Protein AF-A0A399ZHB4-F1 (afdb_monomer_lite)

Secondary structure (DSSP, 8-state):
---EESBHHHHHS-SEEEEEETTS-EEEEE-TT--BSEEEETTEEEE--S-EEEEEEPPPHHHHHHHHHHHHHHTPPPP-S-EEEEEETTTTEEEEEETT--

pLDDT: mean 89.2, std 8.91, range [53.09, 97.31]

Structure (mmCIF, N/CA/C/O backbone):
data_AF-A0A399ZHB4-F1
#
_entry.id   AF-A0A399ZHB4-F1
#
loop_
_atom_site.group_PDB
_atom_site.id
_atom_site.type_symbol
_atom_site.label_atom_id
_atom_site.label_alt_id
_atom_site.label_comp_id
_atom_site.label_asym_id
_atom_site.label_entity_id
_atom_site.label_seq_id
_atom_site.pdbx_PDB_ins_code
_atom_site.Cartn_x
_atom_site.Cartn_y
_atom_site.Cartn_z
_atom_site.occupancy
_atom_site.B_iso_or_equiv
_atom_site.auth_seq_id
_atom_site.auth_comp_id
_atom_site.auth_asym_id
_atom_site.auth_atom_id
_atom_site.pdbx_PDB_model_num
ATOM 1 N N . MET A 1 1 ? -9.035 -15.651 -13.997 1.00 53.09 1 MET A N 1
ATOM 2 C CA . MET A 1 1 ? -9.005 -14.382 -14.756 1.00 53.09 1 MET A CA 1
ATOM 3 C C . MET A 1 1 ? -8.158 -13.412 -13.948 1.00 53.09 1 MET A C 1
ATOM 5 O O . MET A 1 1 ? -8.464 -13.237 -12.776 1.00 53.09 1 MET A O 1
ATOM 9 N N . LYS A 1 2 ? -7.053 -12.898 -14.502 1.00 62.81 2 LYS A N 1
ATOM 10 C CA . LYS A 1 2 ? -6.194 -11.926 -13.806 1.00 62.81 2 LYS A CA 1
ATOM 11 C C . LYS A 1 2 ? -6.946 -10.593 -13.804 1.00 62.81 2 LYS A C 1
ATOM 13 O O . LYS A 1 2 ? -7.279 -10.116 -14.885 1.00 62.81 2 LYS A O 1
ATOM 18 N N . ARG A 1 3 ? -7.309 -10.074 -12.628 1.00 83.31 3 ARG A N 1
ATOM 19 C CA . ARG A 1 3 ? -7.915 -8.741 -12.523 1.00 83.31 3 ARG A CA 1
ATOM 20 C C . ARG A 1 3 ? -6.824 -7.689 -12.671 1.00 83.31 3 ARG A C 1
ATOM 22 O O . ARG A 1 3 ? -5.685 -7.906 -12.253 1.00 83.31 3 ARG A O 1
ATOM 29 N N . THR A 1 4 ? -7.197 -6.604 -13.320 1.00 91.56 4 THR A N 1
ATOM 30 C CA . THR A 1 4 ? -6.371 -5.432 -13.576 1.00 91.56 4 THR A CA 1
ATOM 31 C C . THR A 1 4 ? -7.061 -4.227 -12.967 1.00 91.56 4 THR A C 1
ATOM 33 O O . THR A 1 4 ? -8.290 -4.203 -12.971 1.00 91.56 4 THR A O 1
ATOM 36 N N . TYR A 1 5 ? -6.280 -3.272 -12.476 1.00 93.88 5 TYR A N 1
ATOM 37 C CA . TYR A 1 5 ? -6.770 -2.074 -11.795 1.00 93.88 5 TYR A CA 1
ATOM 38 C C . TYR A 1 5 ? -6.025 -0.851 -12.331 1.00 93.88 5 TYR A C 1
ATOM 40 O O . TYR A 1 5 ? -4.838 -0.964 -12.644 1.00 93.88 5 TYR A O 1
ATOM 48 N N . ASP A 1 6 ? -6.687 0.291 -12.440 1.00 92.81 6 ASP A N 1
ATOM 49 C CA . ASP A 1 6 ? -6.083 1.540 -12.915 1.00 92.81 6 ASP A CA 1
ATOM 50 C C . ASP A 1 6 ? -5.387 2.316 -11.781 1.00 92.81 6 ASP A C 1
ATOM 52 O O . ASP A 1 6 ? -4.433 3.060 -12.020 1.00 92.81 6 ASP A O 1
ATOM 56 N N . ASP A 1 7 ? -5.815 2.120 -10.532 1.00 95.00 7 ASP A N 1
ATOM 57 C CA . ASP A 1 7 ? -5.225 2.756 -9.354 1.00 95.00 7 ASP A CA 1
ATOM 58 C C . ASP A 1 7 ? -5.405 1.936 -8.062 1.00 95.00 7 ASP A C 1
ATOM 60 O O . ASP A 1 7 ? -5.976 0.839 -8.049 1.00 95.00 7 ASP A O 1
ATOM 64 N N . LEU A 1 8 ? -4.843 2.452 -6.962 1.00 95.44 8 LEU A N 1
ATOM 65 C CA . LEU A 1 8 ? -4.925 1.808 -5.650 1.00 95.44 8 LEU A CA 1
ATOM 66 C C . LEU A 1 8 ? -6.331 1.850 -5.049 1.00 95.44 8 LEU A C 1
ATOM 68 O O . LEU A 1 8 ? -6.670 0.957 -4.272 1.00 95.44 8 LEU A O 1
ATOM 72 N N . GLN A 1 9 ? -7.158 2.828 -5.412 1.00 95.00 9 GLN A N 1
ATOM 73 C CA . GLN A 1 9 ? -8.528 2.923 -4.917 1.00 95.00 9 GLN A CA 1
ATOM 74 C C . GLN A 1 9 ? -9.413 1.855 -5.566 1.00 95.00 9 GLN A C 1
ATOM 76 O O . GLN A 1 9 ? -10.181 1.191 -4.873 1.00 95.00 9 GLN A O 1
ATOM 81 N N . GLU A 1 10 ? -9.252 1.591 -6.862 1.00 95.00 10 GLU A N 1
ATOM 82 C CA . GLU A 1 10 ? -9.921 0.479 -7.543 1.00 95.00 10 GLU A CA 1
ATOM 83 C C . GLU A 1 10 ? -9.433 -0.885 -7.025 1.00 95.00 10 GLU A C 1
ATOM 85 O O . GLU A 1 10 ? -10.224 -1.823 -6.893 1.00 95.00 10 GLU A O 1
ATOM 90 N N . LEU A 1 11 ? -8.137 -1.005 -6.710 1.00 94.69 11 LEU A N 1
ATOM 91 C CA . LEU A 1 11 ? -7.560 -2.226 -6.142 1.00 94.69 11 LEU A CA 1
ATOM 92 C C . LEU A 1 11 ? -8.106 -2.530 -4.744 1.00 94.69 11 LEU A C 1
ATOM 94 O O . LEU A 1 11 ? -8.515 -3.661 -4.471 1.00 94.69 11 LEU A O 1
ATOM 98 N N . THR A 1 12 ? -8.043 -1.545 -3.854 1.00 94.12 12 THR A N 1
ATOM 99 C CA . THR A 1 12 ? -8.220 -1.758 -2.413 1.00 94.12 12 THR A CA 1
ATOM 100 C C . THR A 1 12 ? -9.616 -1.397 -1.921 1.00 94.12 12 THR A C 1
ATOM 102 O O . THR A 1 12 ? -10.018 -1.869 -0.862 1.00 94.12 12 THR A O 1
ATOM 105 N N . GLY A 1 13 ? -10.355 -0.570 -2.665 1.00 93.81 13 GLY A N 1
ATOM 106 C CA . GLY A 1 13 ? -11.607 0.042 -2.219 1.00 93.81 13 GLY A CA 1
ATOM 107 C C . GLY A 1 13 ? -11.432 1.202 -1.232 1.00 93.81 13 GLY A C 1
ATOM 108 O O . GLY A 1 13 ? -12.444 1.731 -0.784 1.00 93.81 13 GLY A O 1
ATOM 109 N N . HIS A 1 14 ? -10.194 1.592 -0.914 1.00 94.31 14 HIS A N 1
ATOM 110 C CA . HIS A 1 14 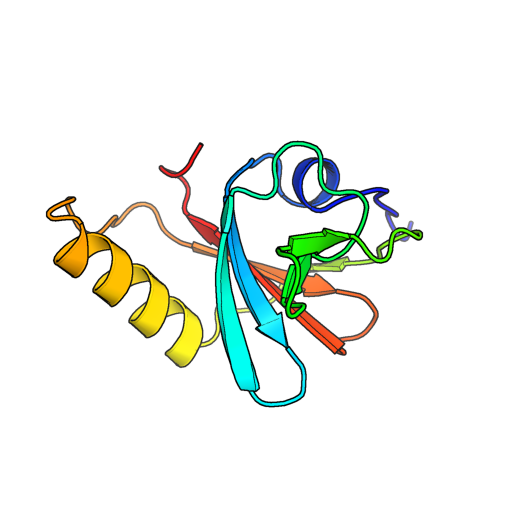? -9.866 2.620 0.075 1.00 94.31 14 HIS A CA 1
ATOM 111 C C . HIS A 1 14 ? -9.092 3.769 -0.565 1.00 94.31 14 HIS A C 1
ATOM 113 O O . HIS A 1 14 ? -8.445 3.609 -1.605 1.00 94.31 14 HIS A O 1
ATOM 119 N N . GLU A 1 15 ? -9.135 4.930 0.071 1.00 94.69 15 GLU A N 1
ATOM 120 C CA . GLU A 1 15 ? -8.431 6.142 -0.335 1.00 94.69 15 GLU A CA 1
ATOM 121 C C . GLU A 1 15 ? -7.086 6.325 0.375 1.00 94.69 15 GLU A C 1
ATOM 123 O O . GLU A 1 15 ? -6.319 7.228 0.030 1.00 94.69 15 GLU A O 1
ATOM 128 N N . SER A 1 16 ? -6.769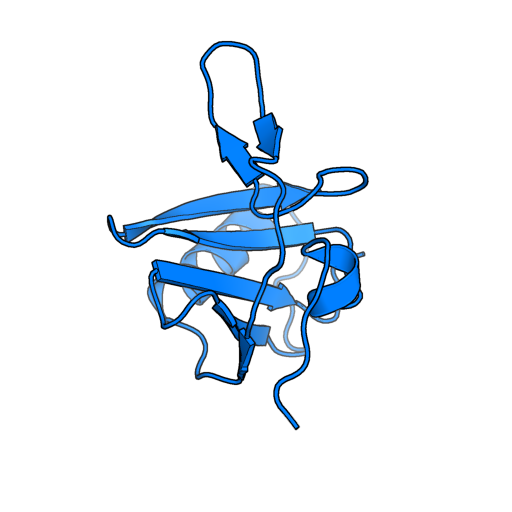 5.472 1.347 1.00 93.62 16 SER A N 1
ATOM 129 C CA . SER A 1 16 ? -5.546 5.566 2.133 1.00 93.62 16 SER A CA 1
ATOM 130 C C . SER A 1 16 ? -5.041 4.220 2.658 1.00 93.62 16 SER A C 1
ATOM 132 O O . SER A 1 16 ? -5.747 3.210 2.669 1.00 93.62 16 SER A O 1
ATOM 134 N N . GLY A 1 17 ? -3.775 4.214 3.077 1.00 95.38 17 GLY A N 1
ATOM 135 C CA . GLY A 1 17 ? -3.085 3.047 3.624 1.00 95.38 17 GLY A CA 1
ATOM 136 C C . GLY A 1 17 ? -1.569 3.184 3.505 1.00 95.38 17 GLY A C 1
ATOM 137 O O . GLY A 1 17 ? -1.030 4.295 3.512 1.00 95.38 17 GLY A O 1
ATOM 138 N N . ALA A 1 18 ? -0.879 2.056 3.362 1.00 96.00 18 ALA A N 1
ATOM 139 C CA . ALA A 1 18 ? 0.566 1.987 3.214 1.00 96.00 18 ALA A CA 1
ATOM 140 C C . ALA A 1 18 ? 0.994 1.306 1.908 1.00 96.00 18 ALA A C 1
ATOM 142 O O . ALA A 1 18 ? 0.353 0.381 1.408 1.00 96.00 18 ALA A O 1
ATOM 143 N N . VAL A 1 19 ? 2.131 1.745 1.374 1.00 96.75 19 VAL A N 1
ATOM 144 C CA . VAL A 1 19 ? 2.822 1.127 0.243 1.00 96.75 19 VAL A CA 1
ATOM 145 C C . VAL A 1 19 ? 4.260 0.849 0.658 1.00 96.75 19 VAL A C 1
ATOM 147 O O . VAL A 1 19 ? 5.023 1.780 0.921 1.00 96.75 19 VAL A O 1
ATOM 150 N N . GLN A 1 20 ? 4.632 -0.426 0.692 1.00 97.06 20 GLN A N 1
ATOM 151 C CA . GLN A 1 20 ? 6.016 -0.862 0.813 1.00 97.06 20 GLN A CA 1
ATOM 152 C C . GLN A 1 20 ? 6.595 -1.089 -0.579 1.00 97.06 20 GLN A C 1
ATOM 154 O O . GLN A 1 20 ? 6.021 -1.804 -1.405 1.00 97.06 20 GLN A O 1
ATOM 159 N N . TYR A 1 21 ? 7.743 -0.485 -0.847 1.00 94.94 21 TYR A N 1
ATOM 160 C CA . TYR A 1 21 ? 8.443 -0.628 -2.115 1.00 94.94 21 TYR A CA 1
ATOM 161 C C . TYR A 1 21 ? 9.539 -1.694 -2.029 1.00 94.94 21 TYR A C 1
ATOM 163 O O . TYR A 1 21 ? 9.988 -2.042 -0.942 1.00 94.94 21 TYR A O 1
ATOM 171 N N . GLY A 1 22 ? 10.004 -2.204 -3.174 1.00 91.88 22 GLY A N 1
ATOM 172 C CA . GLY A 1 22 ? 11.029 -3.257 -3.219 1.00 91.88 22 GLY A CA 1
ATOM 173 C C . GLY A 1 22 ? 12.383 -2.919 -2.568 1.00 91.88 22 GLY A C 1
ATOM 174 O O . GLY A 1 22 ? 13.195 -3.819 -2.376 1.00 91.88 22 GLY A O 1
ATOM 175 N N . ASP A 1 23 ? 12.642 -1.656 -2.216 1.00 91.94 23 ASP A N 1
ATOM 176 C CA . ASP A 1 23 ? 13.807 -1.238 -1.419 1.00 91.94 23 ASP A CA 1
ATOM 177 C C . ASP A 1 23 ? 13.557 -1.262 0.104 1.00 91.94 23 ASP A C 1
ATOM 179 O O . ASP A 1 23 ? 14.447 -0.915 0.880 1.00 91.94 23 ASP A O 1
ATOM 183 N N . GLY A 1 24 ? 12.362 -1.676 0.531 1.00 92.19 24 GLY A N 1
ATOM 184 C CA . GLY A 1 24 ? 11.921 -1.725 1.922 1.00 92.19 24 GLY A CA 1
ATOM 185 C C . GLY A 1 24 ? 11.381 -0.399 2.458 1.00 92.19 24 GLY A C 1
ATOM 186 O O . GLY A 1 24 ? 10.931 -0.353 3.600 1.00 92.19 24 GLY A O 1
ATOM 187 N N . SER A 1 25 ? 11.401 0.685 1.675 1.00 94.50 25 SER A N 1
ATOM 188 C CA . SER A 1 25 ? 10.809 1.948 2.114 1.00 94.50 25 SER A CA 1
ATOM 189 C C . SER A 1 25 ? 9.285 1.847 2.182 1.00 94.50 25 SER A C 1
ATOM 191 O O . SER A 1 25 ? 8.650 1.226 1.327 1.00 94.50 25 SER A O 1
ATOM 193 N N . ILE A 1 26 ? 8.701 2.464 3.212 1.00 95.62 26 ILE A N 1
ATOM 194 C CA . ILE A 1 26 ? 7.258 2.477 3.457 1.00 95.62 26 ILE A CA 1
ATOM 195 C C . ILE A 1 26 ? 6.763 3.912 3.309 1.00 95.62 26 ILE A C 1
ATOM 197 O O . ILE A 1 26 ? 7.286 4.837 3.933 1.00 95.62 26 ILE A O 1
ATOM 201 N N . TRP A 1 27 ? 5.744 4.096 2.480 1.00 95.06 27 TRP A N 1
ATOM 202 C CA . TRP A 1 27 ? 4.986 5.334 2.396 1.00 95.06 27 TRP A CA 1
ATOM 203 C C . TRP A 1 27 ? 3.581 5.100 2.941 1.00 95.06 27 TRP A C 1
ATOM 205 O O . TRP A 1 27 ? 2.900 4.185 2.490 1.00 95.06 27 TRP A O 1
ATOM 215 N N . ILE A 1 28 ? 3.161 5.928 3.894 1.00 94.06 28 ILE A N 1
ATOM 216 C CA . ILE A 1 28 ? 1.823 5.908 4.491 1.00 94.06 28 ILE A CA 1
ATOM 217 C C . ILE A 1 28 ? 1.130 7.209 4.105 1.00 94.06 28 ILE A C 1
ATOM 219 O O . ILE A 1 28 ? 1.696 8.290 4.298 1.00 94.06 28 ILE A O 1
ATOM 223 N N . GLY A 1 29 ? -0.074 7.126 3.546 1.00 92.38 29 GLY A N 1
ATOM 224 C CA . GLY A 1 29 ? -0.814 8.323 3.178 1.00 92.38 29 GLY A CA 1
ATOM 225 C C . GLY A 1 29 ?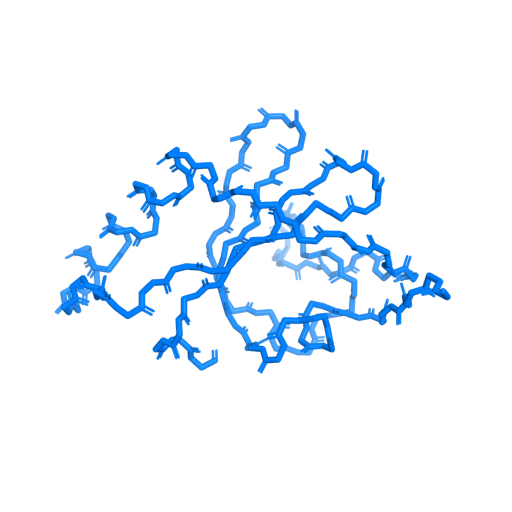 -2.094 8.076 2.395 1.00 92.38 29 GLY A C 1
ATOM 226 O O . GLY A 1 29 ? -2.493 6.945 2.127 1.00 92.38 29 GLY A O 1
ATOM 227 N N . ASN A 1 30 ? -2.726 9.188 2.028 1.00 92.75 30 ASN A N 1
ATOM 228 C CA . ASN A 1 30 ? -3.891 9.223 1.158 1.00 92.75 30 ASN A CA 1
ATOM 229 C C . ASN A 1 30 ? -3.453 9.255 -0.317 1.00 92.75 30 ASN A C 1
ATOM 231 O O . ASN A 1 30 ? -2.532 9.987 -0.695 1.00 92.75 30 ASN A O 1
ATOM 235 N N . TRP A 1 31 ? -4.116 8.450 -1.140 1.00 94.00 31 TRP A N 1
ATOM 236 C CA . TRP A 1 31 ? -3.896 8.316 -2.576 1.00 94.00 31 TRP A CA 1
ATOM 237 C C . TRP A 1 31 ? -5.134 8.667 -3.410 1.00 94.00 31 TRP A C 1
ATOM 239 O O .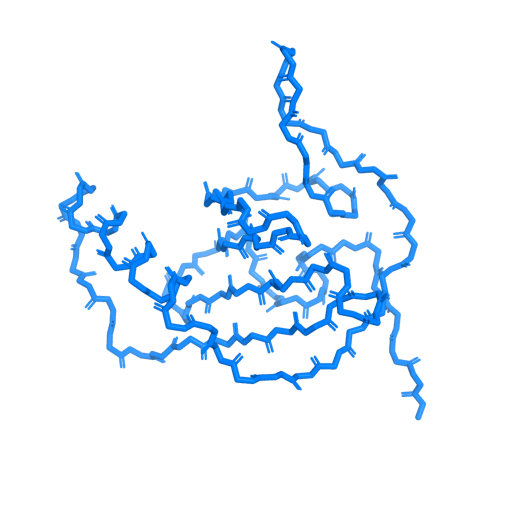 TRP A 1 31 ? -5.188 8.316 -4.591 1.00 94.00 31 TRP A O 1
ATOM 249 N N . THR A 1 32 ? -6.111 9.383 -2.845 1.00 92.88 32 THR A N 1
ATOM 250 C CA . THR A 1 32 ? -7.290 9.848 -3.587 1.00 92.88 32 THR A CA 1
ATOM 251 C C . THR A 1 32 ? -6.857 10.637 -4.822 1.00 92.88 32 THR A C 1
ATOM 253 O O . THR A 1 32 ? -6.108 11.613 -4.742 1.00 92.88 32 THR A O 1
ATOM 256 N N . GLY A 1 33 ? -7.334 10.215 -5.994 1.00 89.81 33 GLY A N 1
ATOM 257 C CA . GLY A 1 33 ? -7.027 10.866 -7.271 1.00 89.81 33 GLY A CA 1
ATOM 258 C C . GLY A 1 33 ? -5.616 10.607 -7.817 1.00 89.81 33 GLY A C 1
ATOM 259 O O . GLY A 1 33 ? -5.243 11.214 -8.825 1.00 89.81 33 GLY A O 1
ATOM 260 N N . ILE A 1 34 ? -4.830 9.718 -7.199 1.00 92.56 34 ILE A N 1
ATOM 261 C CA . ILE A 1 34 ? -3.532 9.281 -7.724 1.00 92.56 34 ILE A CA 1
ATOM 262 C C . ILE A 1 34 ? -3.733 8.071 -8.643 1.00 92.56 34 ILE A C 1
ATOM 264 O O . ILE A 1 34 ? -4.188 7.022 -8.207 1.00 92.56 34 ILE A O 1
ATOM 268 N N . ASN A 1 35 ? -3.341 8.200 -9.913 1.00 92.94 35 ASN A N 1
ATOM 269 C CA . ASN A 1 35 ? -3.384 7.096 -10.878 1.00 92.94 35 ASN A CA 1
ATOM 270 C C . ASN A 1 35 ? -2.153 6.175 -10.729 1.00 92.94 35 ASN A C 1
ATOM 272 O O . ASN A 1 35 ? -1.011 6.647 -10.769 1.00 92.94 35 ASN A O 1
ATOM 276 N N . GLY A 1 36 ? -2.361 4.864 -10.603 1.00 92.94 36 GLY A N 1
ATOM 277 C CA . GLY A 1 36 ? -1.294 3.885 -10.373 1.00 92.94 36 GLY A CA 1
ATOM 278 C C . GLY A 1 36 ? -0.695 3.930 -8.959 1.00 92.94 36 GLY A C 1
ATOM 279 O O . GLY A 1 36 ? -1.370 4.258 -7.989 1.00 92.94 36 GLY A O 1
ATOM 280 N N . ILE A 1 37 ? 0.587 3.565 -8.832 1.00 93.62 37 ILE A N 1
ATOM 281 C CA . ILE A 1 37 ? 1.287 3.502 -7.536 1.00 93.62 37 ILE A CA 1
ATOM 282 C C . ILE A 1 37 ? 1.861 4.890 -7.184 1.00 93.62 37 ILE A C 1
ATOM 284 O O . ILE A 1 37 ? 2.627 5.437 -7.992 1.00 93.62 37 ILE A O 1
ATOM 288 N N . PRO A 1 38 ? 1.554 5.447 -5.996 1.00 93.25 38 PRO A N 1
ATOM 289 C CA . PRO A 1 38 ? 2.145 6.686 -5.500 1.00 93.25 38 PRO A CA 1
ATOM 290 C C . PRO A 1 38 ? 3.672 6.606 -5.412 1.00 93.25 38 PRO A C 1
ATOM 292 O O . PRO A 1 38 ? 4.245 5.549 -5.169 1.00 93.25 38 PRO A O 1
ATOM 295 N N . ARG A 1 39 ? 4.353 7.733 -5.611 1.00 89.69 39 ARG A N 1
ATOM 296 C CA . ARG A 1 39 ? 5.800 7.885 -5.424 1.00 89.69 39 ARG A CA 1
ATOM 297 C C . ARG A 1 39 ? 6.112 9.280 -4.911 1.00 89.69 39 ARG A C 1
ATOM 299 O O . ARG A 1 39 ? 5.566 10.263 -5.412 1.00 89.69 39 ARG A O 1
ATOM 306 N N . LEU A 1 40 ? 7.032 9.361 -3.955 1.00 86.19 40 LEU A N 1
ATOM 307 C CA . LEU A 1 40 ? 7.538 10.632 -3.450 1.00 86.19 40 LEU A CA 1
ATOM 308 C C . LEU A 1 40 ? 8.574 11.223 -4.411 1.00 86.19 40 LEU A C 1
ATOM 310 O O . LEU A 1 40 ? 9.568 10.582 -4.747 1.00 86.19 40 LEU A O 1
ATOM 314 N N . PHE A 1 41 ? 8.359 12.475 -4.803 1.00 85.38 41 PHE A N 1
ATOM 315 C CA . PHE A 1 41 ? 9.316 13.306 -5.526 1.00 85.38 41 PHE A CA 1
ATOM 316 C C . PHE A 1 41 ? 9.537 14.620 -4.776 1.00 85.38 41 PHE A C 1
ATOM 318 O O . PHE A 1 41 ? 8.759 15.002 -3.904 1.00 85.38 41 PHE A O 1
ATOM 325 N N . ALA A 1 42 ? 10.585 15.358 -5.150 1.00 84.00 42 ALA A N 1
ATOM 326 C CA . ALA A 1 42 ? 10.905 16.648 -4.535 1.00 84.00 42 ALA A CA 1
ATOM 327 C C . ALA A 1 42 ? 9.745 17.665 -4.599 1.00 84.00 42 ALA A C 1
ATOM 329 O O . ALA A 1 42 ? 9.660 18.560 -3.765 1.00 84.00 42 ALA A O 1
ATOM 330 N N . THR A 1 43 ? 8.858 17.535 -5.588 1.00 83.94 43 THR A N 1
ATOM 331 C CA . THR A 1 43 ? 7.716 18.431 -5.820 1.00 83.94 43 THR A CA 1
ATOM 332 C C . THR A 1 43 ? 6.404 17.943 -5.203 1.00 83.94 43 THR A C 1
ATOM 334 O O . THR A 1 43 ? 5.395 18.628 -5.341 1.00 83.94 43 THR A O 1
ATOM 337 N N . GLY A 1 44 ? 6.394 16.774 -4.558 1.00 84.81 44 GLY A N 1
ATOM 338 C CA . GLY A 1 44 ? 5.198 16.146 -3.998 1.00 84.81 44 GLY A CA 1
ATOM 339 C C . GLY A 1 44 ? 5.022 14.696 -4.445 1.00 84.81 44 GLY A C 1
ATOM 340 O O . GLY A 1 44 ? 5.927 14.089 -5.021 1.00 84.81 44 GLY A O 1
ATOM 341 N N . THR A 1 45 ? 3.844 14.143 -4.171 1.00 87.88 45 THR A N 1
ATOM 342 C CA . THR A 1 45 ? 3.483 12.775 -4.554 1.00 87.88 45 THR A CA 1
ATOM 343 C C . THR A 1 45 ? 2.945 12.752 -5.981 1.00 87.88 45 THR A C 1
ATOM 345 O O . THR A 1 45 ? 2.091 13.565 -6.332 1.00 87.88 45 THR A O 1
ATOM 348 N N . ILE A 1 46 ? 3.419 11.815 -6.802 1.00 87.94 46 ILE A N 1
ATOM 349 C CA . ILE A 1 46 ? 2.858 11.563 -8.136 1.00 87.94 46 ILE A CA 1
ATOM 350 C C . ILE A 1 46 ? 2.492 10.090 -8.288 1.00 87.94 46 ILE A C 1
ATOM 352 O O . ILE A 1 46 ? 3.129 9.222 -7.693 1.00 87.94 46 ILE A O 1
ATOM 356 N N . GLY A 1 47 ? 1.497 9.818 -9.123 1.00 87.50 47 GLY A N 1
ATOM 357 C CA . GLY A 1 47 ? 1.185 8.475 -9.593 1.00 87.50 47 GLY A CA 1
ATOM 358 C C . GLY A 1 47 ? 1.902 8.199 -10.908 1.00 87.50 47 GLY A C 1
ATOM 359 O O . GLY A 1 47 ? 1.862 9.027 -11.818 1.00 87.50 47 GLY A O 1
ATOM 360 N N . LEU A 1 48 ? 2.576 7.054 -11.019 1.00 82.94 48 LEU A N 1
ATOM 361 C CA . LEU A 1 48 ? 3.259 6.665 -12.264 1.00 82.94 48 LEU A CA 1
ATOM 362 C C . LEU A 1 48 ? 2.305 6.109 -13.334 1.00 82.94 48 LEU A C 1
ATOM 364 O O . LEU A 1 48 ? 2.738 5.794 -14.442 1.00 82.94 48 LEU A O 1
ATOM 368 N N . GLY A 1 49 ? 1.017 6.019 -13.005 1.00 86.12 49 GLY A N 1
ATOM 369 C CA . GLY A 1 49 ? -0.025 5.433 -13.823 1.00 86.12 49 GLY A CA 1
ATOM 370 C C . GLY A 1 49 ? 0.231 3.990 -14.244 1.00 86.12 49 GLY A C 1
ATOM 371 O O . GLY A 1 49 ? 1.097 3.297 -13.706 1.00 86.12 49 GLY A O 1
ATOM 372 N N . GLY A 1 50 ? -0.541 3.547 -15.232 1.00 85.44 50 GLY A N 1
ATOM 373 C CA . GLY A 1 50 ? -0.442 2.206 -15.797 1.00 85.44 50 GLY A CA 1
ATOM 374 C C . GLY A 1 50 ? -1.303 1.175 -15.074 1.00 85.44 50 GLY A C 1
ATOM 375 O O . GLY A 1 50 ? -1.800 1.388 -13.975 1.00 85.44 50 GLY A O 1
ATOM 376 N N . THR A 1 51 ? -1.489 0.036 -15.735 1.00 91.31 51 THR A N 1
ATOM 377 C CA . THR A 1 51 ? -2.352 -1.028 -15.233 1.00 91.31 51 THR A CA 1
ATOM 378 C C . THR A 1 51 ? -1.650 -1.839 -14.152 1.00 91.31 51 THR A C 1
ATOM 380 O O . THR A 1 51 ? -0.583 -2.414 -14.376 1.00 91.31 51 THR A O 1
ATOM 383 N N . LEU A 1 52 ? -2.294 -1.944 -13.000 1.00 94.44 52 LEU A N 1
ATOM 384 C CA . LEU A 1 52 ? -1.855 -2.735 -11.867 1.00 94.44 52 LEU A CA 1
ATOM 385 C C . LEU A 1 52 ? -2.380 -4.160 -11.980 1.00 94.44 52 LEU A C 1
ATOM 387 O O . LEU A 1 52 ? -3.496 -4.412 -12.439 1.00 94.44 52 LEU A O 1
ATOM 391 N N . THR A 1 53 ? -1.593 -5.111 -11.493 1.00 94.56 53 THR A N 1
ATOM 392 C CA . THR A 1 53 ? -2.093 -6.454 -11.197 1.00 94.56 53 THR A CA 1
ATOM 393 C C . THR A 1 53 ? -1.719 -6.858 -9.795 1.00 94.56 53 THR A C 1
ATOM 395 O O . THR A 1 53 ? -0.603 -6.581 -9.379 1.00 94.56 53 THR A O 1
ATOM 398 N N . ALA A 1 54 ? -2.623 -7.534 -9.096 1.00 95.44 54 ALA A N 1
ATOM 399 C CA . ALA A 1 54 ? -2.455 -7.802 -7.679 1.00 95.44 54 ALA A CA 1
ATOM 400 C C . ALA A 1 54 ? -2.871 -9.223 -7.302 1.00 95.44 54 ALA A C 1
ATOM 402 O O . ALA A 1 54 ? -3.782 -9.796 -7.912 1.00 95.44 54 ALA A O 1
ATOM 403 N N . VAL A 1 55 ? -2.227 -9.767 -6.274 1.00 95.00 55 VAL A N 1
ATOM 404 C CA . VAL A 1 55 ? -2.654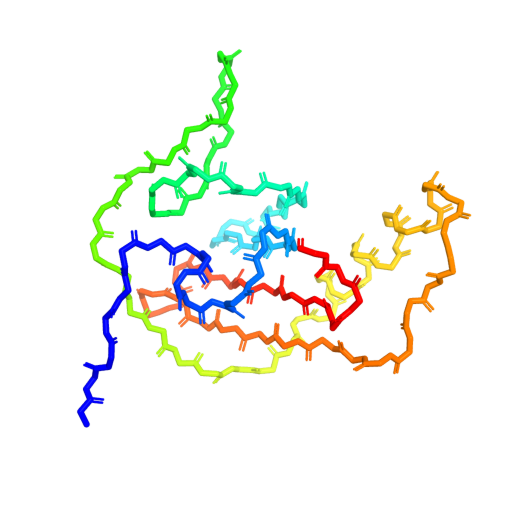 -10.989 -5.583 1.00 95.00 55 VAL A CA 1
ATOM 405 C C . VAL A 1 55 ? -2.678 -10.736 -4.074 1.00 95.00 55 VAL A C 1
ATOM 407 O O . VAL A 1 55 ? -1.780 -10.060 -3.577 1.00 95.00 55 VAL A O 1
ATOM 410 N N . PRO A 1 56 ? -3.688 -11.236 -3.336 1.00 95.06 56 PRO A N 1
ATOM 411 C CA . PRO A 1 56 ? -3.692 -11.134 -1.880 1.00 95.06 56 PRO A CA 1
ATOM 412 C C . PRO A 1 56 ? -2.463 -11.816 -1.272 1.00 95.06 56 PRO A C 1
ATOM 414 O O . PRO A 1 56 ? -2.074 -12.896 -1.726 1.00 95.06 56 PRO A O 1
ATOM 417 N N . CYS A 1 57 ? -1.894 -11.215 -0.233 1.00 94.62 57 CYS A N 1
ATOM 418 C CA . CYS A 1 57 ? -0.753 -11.753 0.503 1.00 94.62 57 CYS A CA 1
ATOM 419 C C . CYS A 1 57 ? -0.914 -11.544 2.017 1.00 94.62 57 CYS A C 1
ATOM 421 O O . CYS A 1 57 ? -1.900 -10.972 2.484 1.00 94.62 57 CYS A O 1
ATOM 423 N N . ASN A 1 58 ? 0.054 -12.046 2.787 1.00 94.81 58 ASN A N 1
ATOM 424 C CA . ASN A 1 58 ? 0.145 -11.728 4.208 1.00 94.81 58 ASN A CA 1
ATOM 425 C C . ASN A 1 58 ? 0.663 -10.301 4.386 1.00 94.81 58 ASN A C 1
ATOM 427 O O . ASN A 1 58 ? 1.507 -9.840 3.618 1.00 94.81 58 ASN A O 1
ATOM 431 N N . VAL A 1 59 ? 0.191 -9.644 5.438 1.00 94.50 59 VAL A N 1
ATOM 432 C CA . VAL A 1 59 ? 0.653 -8.312 5.821 1.00 94.50 59 VAL A CA 1
ATOM 433 C C . VAL A 1 59 ? 2.092 -8.431 6.341 1.00 94.50 59 VAL A C 1
ATOM 435 O O . VAL A 1 59 ? 2.343 -9.259 7.221 1.00 94.50 59 VAL A O 1
ATOM 438 N N . PRO A 1 60 ? 3.051 -7.667 5.793 1.00 95.06 60 PRO A N 1
ATOM 439 C CA . PRO A 1 60 ? 4.402 -7.618 6.337 1.00 95.06 60 PRO A CA 1
ATOM 440 C C . PRO A 1 60 ? 4.409 -7.010 7.746 1.00 95.06 60 PRO A C 1
ATOM 442 O O . PRO A 1 60 ? 3.781 -5.978 7.980 1.00 95.06 60 PRO A O 1
ATOM 445 N N . GLU A 1 61 ? 5.143 -7.634 8.672 1.00 94.00 61 GLU A N 1
ATOM 446 C CA . GLU A 1 61 ? 5.210 -7.212 10.082 1.00 94.00 61 GLU A CA 1
ATOM 447 C C . GLU A 1 61 ? 5.715 -5.769 10.234 1.00 94.00 61 GLU A C 1
ATOM 449 O O . GLU A 1 61 ? 5.215 -5.010 11.057 1.00 94.00 61 GLU A O 1
ATOM 454 N N . ASP A 1 62 ? 6.680 -5.360 9.413 1.00 94.94 62 ASP A N 1
ATOM 455 C CA . ASP A 1 62 ? 7.225 -4.004 9.427 1.00 94.94 62 ASP A CA 1
ATOM 456 C C . ASP A 1 62 ? 6.223 -2.951 8.934 1.00 94.94 62 ASP A C 1
ATOM 458 O O . ASP A 1 62 ? 6.191 -1.844 9.473 1.00 94.94 62 ASP A O 1
ATOM 462 N N . VAL A 1 63 ? 5.370 -3.293 7.965 1.00 95.06 63 VAL A N 1
ATOM 463 C CA . VAL A 1 63 ? 4.289 -2.413 7.498 1.00 95.06 63 VAL A CA 1
ATOM 464 C C . VAL A 1 63 ? 3.191 -2.290 8.548 1.00 95.06 63 VAL A C 1
ATOM 466 O O . VAL A 1 63 ? 2.752 -1.178 8.832 1.00 95.06 63 VAL A O 1
ATOM 469 N N . GLU A 1 64 ? 2.792 -3.400 9.168 1.00 93.25 64 GLU A N 1
ATOM 470 C CA . GLU A 1 64 ? 1.833 -3.393 10.278 1.00 93.25 64 GLU A CA 1
ATOM 471 C C . GLU A 1 64 ? 2.338 -2.535 11.448 1.00 93.25 64 GLU A C 1
ATOM 473 O O . GLU A 1 64 ? 1.608 -1.686 11.964 1.00 93.25 64 GLU A O 1
ATOM 478 N N . LEU A 1 65 ? 3.606 -2.695 11.842 1.00 92.81 65 LEU A N 1
ATOM 479 C CA . LEU A 1 65 ? 4.227 -1.865 12.875 1.00 92.81 65 LEU A CA 1
ATOM 480 C C . LEU A 1 65 ? 4.225 -0.381 12.489 1.00 92.81 65 LEU A C 1
ATOM 482 O O . LEU A 1 65 ? 3.825 0.450 13.303 1.00 92.81 65 LEU A O 1
ATOM 486 N N . ALA A 1 66 ? 4.606 -0.051 11.253 1.00 94.00 66 ALA A N 1
ATOM 487 C CA . ALA A 1 66 ? 4.647 1.330 10.780 1.00 94.00 66 ALA A CA 1
ATOM 488 C C . ALA A 1 66 ? 3.260 1.995 10.769 1.00 94.00 66 ALA A C 1
ATOM 490 O O . ALA A 1 66 ? 3.138 3.159 11.151 1.00 94.00 66 ALA A O 1
ATOM 491 N N . MET A 1 67 ? 2.212 1.273 10.362 1.00 92.75 67 MET A N 1
ATOM 492 C CA . MET A 1 67 ? 0.837 1.787 10.386 1.00 92.75 67 MET A CA 1
ATOM 493 C C . MET A 1 67 ? 0.336 1.997 11.819 1.00 92.75 67 MET A C 1
ATOM 495 O O . MET A 1 67 ? -0.185 3.065 12.132 1.00 92.75 67 MET A O 1
ATOM 499 N N . ASN A 1 68 ? 0.582 1.040 12.716 1.00 91.38 68 ASN A N 1
ATOM 500 C CA . ASN A 1 68 ? 0.218 1.169 14.128 1.00 91.38 68 ASN A CA 1
ATOM 501 C C . ASN A 1 68 ? 0.938 2.341 14.816 1.00 91.38 68 ASN A C 1
ATOM 503 O O . ASN A 1 68 ? 0.351 3.040 15.645 1.00 91.38 68 ASN A O 1
ATOM 507 N N . ASP A 1 69 ? 2.215 2.562 14.501 1.00 92.00 69 ASP A N 1
ATOM 508 C CA . ASP A 1 69 ? 2.970 3.700 15.027 1.00 92.00 69 ASP A CA 1
ATOM 509 C C . ASP A 1 69 ? 2.445 5.027 14.468 1.00 92.00 69 ASP A C 1
ATOM 511 O O . ASP A 1 69 ? 2.298 5.984 15.229 1.00 92.00 69 ASP A O 1
ATOM 515 N N . HIS A 1 70 ? 2.054 5.067 13.189 1.00 89.94 70 HIS A N 1
ATOM 516 C CA . HIS A 1 70 ? 1.403 6.236 12.598 1.00 89.94 70 HIS A CA 1
ATOM 517 C C . HIS A 1 70 ? 0.111 6.613 13.340 1.00 89.94 70 HIS A C 1
ATOM 519 O O . HIS A 1 70 ? -0.072 7.780 13.684 1.00 89.94 70 HIS A O 1
ATOM 525 N N . GLU A 1 71 ? -0.756 5.647 13.658 1.00 87.81 71 GLU A N 1
ATOM 526 C CA . GLU A 1 71 ? -1.990 5.895 14.423 1.00 87.81 71 GLU A CA 1
ATOM 527 C C . GLU A 1 71 ? -1.695 6.454 15.823 1.00 87.81 71 GLU A C 1
ATOM 529 O O . GLU A 1 71 ? -2.271 7.464 16.243 1.00 87.81 71 GLU A O 1
ATOM 534 N N . ARG A 1 72 ? -0.716 5.870 16.527 1.00 88.06 72 ARG A N 1
ATOM 535 C CA . ARG A 1 72 ? -0.283 6.362 17.847 1.00 88.06 72 ARG A CA 1
ATOM 536 C C . ARG A 1 72 ? 0.217 7.801 17.789 1.00 88.06 72 ARG A C 1
ATOM 538 O O . ARG A 1 72 ? -0.098 8.588 18.680 1.00 88.06 72 ARG A O 1
ATOM 545 N N . GLU A 1 73 ? 0.987 8.147 16.762 1.00 89.56 73 GLU A N 1
ATOM 546 C CA . GLU A 1 73 ? 1.502 9.503 16.559 1.00 89.56 73 GLU A CA 1
ATOM 547 C C . GLU A 1 73 ? 0.392 10.512 16.237 1.00 89.56 73 GLU A C 1
ATOM 549 O O . GLU A 1 73 ? 0.473 11.663 16.672 1.00 89.56 73 GLU A O 1
ATOM 554 N N . GLN A 1 74 ? -0.663 10.091 15.531 1.00 84.12 74 GLN A N 1
ATOM 555 C CA . GLN A 1 74 ? -1.846 10.919 15.263 1.00 84.12 74 GLN A CA 1
ATOM 556 C C . GLN A 1 74 ? -2.828 10.979 16.448 1.00 84.12 74 GLN A C 1
ATOM 558 O O . GLN A 1 74 ? -3.805 11.728 16.403 1.00 84.12 74 GLN A O 1
ATOM 563 N N . GLY A 1 75 ? -2.572 10.230 17.526 1.00 82.00 75 GLY A N 1
ATOM 564 C CA . GLY A 1 75 ? -3.456 10.149 18.689 1.00 82.00 75 GLY A CA 1
ATOM 565 C C . GLY A 1 75 ? -4.772 9.423 18.403 1.00 82.00 75 GLY A C 1
ATOM 566 O O . GLY A 1 75 ? -5.748 9.642 19.124 1.00 82.00 75 GLY A O 1
ATOM 567 N N . THR A 1 76 ? -4.814 8.596 17.357 1.00 75.50 76 THR A N 1
ATOM 568 C CA . THR A 1 76 ? -5.955 7.733 17.041 1.00 75.50 76 THR A CA 1
ATOM 569 C C . THR A 1 76 ? -5.820 6.395 17.764 1.00 75.50 76 THR A C 1
ATOM 571 O O . THR A 1 76 ? -4.734 5.995 18.192 1.00 75.50 76 THR A O 1
ATOM 574 N N . GLU A 1 77 ? -6.948 5.717 17.977 1.00 73.69 77 GLU A N 1
ATOM 575 C CA . GLU A 1 77 ? -6.928 4.351 18.498 1.00 73.69 77 GLU A CA 1
ATOM 576 C C . GLU A 1 77 ? -6.285 3.437 17.452 1.00 73.69 77 GLU A C 1
ATOM 578 O O . GLU A 1 77 ? -6.551 3.588 16.263 1.00 73.69 77 GLU A O 1
ATOM 583 N N . VAL A 1 78 ? -5.402 2.538 17.895 1.00 72.75 78 VAL A N 1
ATOM 584 C CA . VAL A 1 78 ? -4.776 1.571 16.989 1.00 72.75 78 VAL A CA 1
ATOM 585 C C . VAL A 1 78 ? -5.838 0.561 16.587 1.00 72.75 78 VAL A C 1
ATOM 587 O O . VAL A 1 78 ? -6.385 -0.101 17.479 1.00 72.75 78 VAL A O 1
ATOM 590 N N . SER A 1 79 ? -6.146 0.428 15.295 1.00 67.69 79 SER A N 1
ATOM 591 C CA . SER A 1 79 ? -7.268 -0.436 14.930 1.00 67.69 79 SER A CA 1
ATOM 592 C C . SER A 1 79 ? -6.992 -1.913 15.181 1.00 67.69 79 SER A C 1
ATOM 594 O O . SER A 1 79 ? -5.885 -2.432 15.039 1.00 67.69 79 SER A O 1
ATOM 596 N N . THR A 1 80 ? -8.059 -2.603 15.578 1.00 64.06 80 THR A N 1
ATOM 597 C CA . THR A 1 80 ? -8.073 -4.052 15.816 1.00 64.06 80 THR A CA 1
ATOM 598 C C . THR A 1 80 ? -8.845 -4.808 14.733 1.00 64.06 80 THR A C 1
ATOM 600 O O . THR A 1 80 ? -8.887 -6.039 14.753 1.00 64.06 80 THR A O 1
ATOM 603 N N . GLU A 1 81 ? -9.430 -4.088 13.766 1.00 66.62 81 GLU A N 1
ATOM 604 C CA . GLU A 1 81 ? -10.304 -4.630 12.713 1.00 66.62 81 GLU A CA 1
ATOM 605 C C . GLU A 1 81 ? -9.544 -5.236 11.519 1.00 66.62 81 GLU A C 1
ATOM 607 O O . GLU A 1 81 ? -10.150 -5.695 10.548 1.00 66.62 81 GLU A O 1
ATOM 612 N N . GLY A 1 82 ? -8.217 -5.308 11.624 1.00 79.88 82 GLY A N 1
ATOM 613 C CA . GLY A 1 82 ? -7.352 -6.063 10.727 1.00 79.88 82 GLY A CA 1
ATOM 614 C C . GLY A 1 82 ? -6.869 -5.287 9.503 1.00 79.88 82 GLY A C 1
ATOM 615 O O . GLY A 1 82 ? -7.434 -4.276 9.086 1.00 79.88 82 GLY A O 1
ATOM 616 N N . PHE A 1 83 ? -5.786 -5.807 8.931 1.00 91.25 83 PHE A N 1
ATOM 617 C CA . PHE A 1 83 ? -5.142 -5.296 7.729 1.00 91.25 83 PHE A CA 1
ATOM 618 C C . PHE A 1 83 ? -5.441 -6.207 6.536 1.00 91.25 83 PHE A C 1
ATOM 620 O O . PHE A 1 83 ? -5.581 -7.426 6.681 1.00 91.25 83 PHE A O 1
ATOM 627 N N . ALA A 1 84 ? -5.477 -5.627 5.341 1.00 94.31 84 ALA A N 1
ATOM 628 C CA . ALA A 1 84 ? -5.501 -6.356 4.079 1.00 94.31 84 ALA A CA 1
ATOM 629 C C . ALA A 1 84 ? -4.273 -5.978 3.250 1.00 94.31 84 ALA A C 1
ATOM 631 O O . ALA A 1 84 ? -3.916 -4.805 3.198 1.00 94.31 84 ALA A O 1
ATOM 632 N N . ALA A 1 85 ? -3.632 -6.961 2.610 1.00 96.06 85 ALA A N 1
ATOM 633 C CA . ALA A 1 85 ? -2.408 -6.748 1.846 1.00 96.06 85 ALA A CA 1
ATOM 634 C C . ALA A 1 85 ? -2.446 -7.405 0.460 1.00 96.06 85 ALA A C 1
ATOM 636 O O . ALA A 1 85 ? -3.030 -8.479 0.267 1.00 96.06 85 ALA A O 1
ATOM 637 N N . TRP A 1 86 ? -1.779 -6.762 -0.499 1.00 96.62 86 TRP A N 1
ATOM 638 C CA . TRP A 1 86 ? -1.645 -7.243 -1.870 1.00 96.62 86 TRP A CA 1
ATOM 639 C C . TRP A 1 86 ? -0.222 -7.074 -2.398 1.00 96.62 86 TRP A C 1
ATOM 641 O O . TRP A 1 86 ? 0.339 -5.980 -2.350 1.00 96.62 86 TRP A O 1
ATOM 651 N N . GLU A 1 87 ? 0.318 -8.128 -3.010 1.00 96.12 87 GLU A N 1
ATOM 652 C CA . GLU A 1 87 ? 1.500 -8.036 -3.868 1.00 96.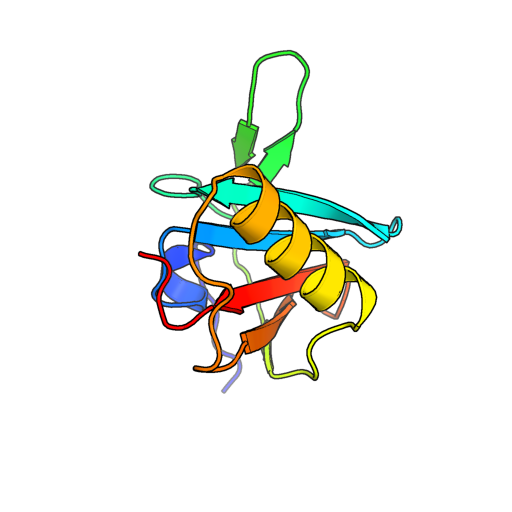12 87 GLU A CA 1
ATOM 653 C C . GLU A 1 87 ? 1.079 -7.480 -5.226 1.00 96.12 87 GLU A C 1
ATOM 655 O O . GLU A 1 87 ? 0.310 -8.118 -5.956 1.00 96.12 87 GLU A O 1
ATOM 660 N N . VAL A 1 88 ? 1.592 -6.305 -5.587 1.00 94.69 88 VAL A N 1
ATOM 661 C CA . VAL A 1 88 ? 1.269 -5.644 -6.855 1.00 94.69 88 VAL A CA 1
ATOM 662 C C . VAL A 1 88 ? 2.438 -5.778 -7.838 1.00 94.69 88 VAL A C 1
ATOM 664 O O . VAL A 1 88 ? 3.612 -5.763 -7.469 1.00 94.69 88 VAL A O 1
ATOM 667 N N . ASN A 1 89 ? 2.102 -5.985 -9.113 1.00 92.19 89 ASN A N 1
ATOM 668 C CA . ASN A 1 89 ? 3.019 -6.145 -10.246 1.00 92.19 89 ASN A CA 1
ATOM 669 C C . ASN A 1 89 ? 4.069 -7.254 -10.073 1.00 92.19 89 ASN A C 1
ATOM 671 O O . ASN A 1 89 ? 5.191 -7.144 -10.549 1.00 92.19 89 ASN A O 1
ATOM 675 N N . GLY A 1 90 ? 3.679 -8.369 -9.449 1.00 87.38 90 GLY A N 1
ATOM 676 C CA . GLY A 1 90 ? 4.572 -9.515 -9.249 1.00 87.38 90 GLY A CA 1
ATOM 677 C C . GLY A 1 90 ? 5.513 -9.363 -8.054 1.00 87.38 90 GLY A C 1
ATOM 678 O O . GLY A 1 90 ? 6.571 -9.985 -8.052 1.00 87.38 90 GLY A O 1
ATOM 679 N N . GLY A 1 91 ? 5.129 -8.548 -7.066 1.00 86.75 91 GLY A N 1
ATOM 680 C CA . GLY A 1 91 ? 5.864 -8.375 -5.812 1.00 86.75 91 GLY A CA 1
ATOM 681 C C . GLY A 1 91 ? 6.846 -7.203 -5.813 1.00 86.75 91 GLY A C 1
ATOM 682 O O . GLY A 1 91 ? 7.659 -7.093 -4.904 1.00 86.75 91 GLY A O 1
ATOM 683 N N . GLU A 1 92 ? 6.786 -6.310 -6.808 1.00 89.25 92 GLU A N 1
ATOM 684 C CA . GLU A 1 92 ? 7.599 -5.081 -6.811 1.00 89.25 92 GLU A CA 1
ATOM 685 C C . GLU A 1 92 ? 7.221 -4.129 -5.669 1.00 89.25 92 GLU A C 1
ATOM 687 O O . GLU A 1 92 ? 8.034 -3.311 -5.227 1.00 89.25 92 GLU A O 1
ATOM 692 N N . VAL A 1 93 ? 5.967 -4.216 -5.231 1.00 94.81 93 VAL A N 1
ATOM 693 C CA . VAL A 1 93 ? 5.390 -3.418 -4.156 1.00 94.81 93 VAL A CA 1
ATOM 694 C C . VAL A 1 93 ? 4.364 -4.246 -3.379 1.00 94.81 93 VAL A C 1
ATOM 696 O O . VAL A 1 93 ? 3.702 -5.127 -3.942 1.00 94.81 93 VAL A O 1
ATOM 699 N N . ILE A 1 94 ? 4.201 -3.923 -2.101 1.00 97.31 94 ILE A N 1
ATOM 700 C CA . ILE A 1 94 ? 3.119 -4.431 -1.261 1.00 97.31 94 ILE A CA 1
ATOM 701 C C . ILE A 1 94 ? 2.247 -3.248 -0.859 1.00 97.31 94 ILE A C 1
ATOM 703 O O . ILE A 1 94 ? 2.746 -2.239 -0.366 1.00 97.31 94 ILE A O 1
ATOM 707 N N . VAL A 1 95 ? 0.946 -3.364 -1.098 1.00 97.19 95 VAL A N 1
ATOM 708 C CA . VAL A 1 95 ? -0.050 -2.363 -0.698 1.00 97.19 95 VAL A CA 1
ATOM 709 C C . VAL A 1 95 ? -0.813 -2.921 0.485 1.00 97.19 95 VAL A C 1
ATOM 711 O O . VAL A 1 95 ? -1.252 -4.068 0.421 1.00 97.19 95 VAL A O 1
ATOM 714 N N . VAL A 1 96 ? -0.965 -2.129 1.542 1.00 96.62 96 VAL A N 1
ATOM 715 C CA . VAL A 1 96 ? -1.666 -2.512 2.768 1.00 96.62 96 VAL A CA 1
ATOM 716 C C . VAL A 1 96 ? -2.717 -1.462 3.104 1.00 96.62 96 VAL A C 1
ATOM 718 O O . VAL A 1 96 ? -2.437 -0.266 3.066 1.00 96.62 96 VAL A O 1
ATOM 721 N N . THR A 1 97 ? -3.925 -1.902 3.438 1.00 95.00 97 THR A N 1
ATOM 722 C CA . THR A 1 97 ? -4.996 -1.040 3.954 1.00 95.00 97 THR A CA 1
ATOM 723 C C . THR A 1 97 ? -5.496 -1.556 5.292 1.00 95.00 97 THR A C 1
ATOM 725 O O . THR A 1 97 ? -5.304 -2.724 5.638 1.00 95.00 97 THR A O 1
ATOM 728 N N . GLN A 1 98 ? -6.165 -0.675 6.025 1.00 87.94 98 GLN A N 1
ATOM 729 C CA . GLN A 1 98 ? -6.801 -0.964 7.302 1.00 87.94 98 GLN A CA 1
ATOM 730 C C . GLN A 1 98 ? -8.292 -0.669 7.173 1.00 87.94 98 GLN A C 1
ATOM 732 O O . GLN A 1 98 ? -8.663 0.334 6.569 1.00 87.94 98 GLN A O 1
ATOM 737 N N . SER A 1 99 ? -9.136 -1.540 7.724 1.00 76.62 99 SER A N 1
ATOM 738 C CA . SER A 1 99 ? -10.598 -1.508 7.540 1.00 76.62 99 SER A CA 1
ATOM 739 C C . SER A 1 99 ? -11.263 -0.182 7.941 1.00 76.62 99 SER A C 1
ATOM 741 O O . SER A 1 99 ? -12.332 0.149 7.435 1.00 76.62 99 SER A O 1
ATOM 743 N N . GLU A 1 100 ? -10.645 0.559 8.864 1.00 73.00 100 GLU A N 1
ATOM 744 C CA . GLU A 1 100 ? -11.178 1.812 9.414 1.00 73.00 100 GLU A CA 1
ATOM 745 C C . GLU A 1 100 ? -10.710 3.066 8.663 1.00 73.00 100 GLU A C 1
ATOM 747 O O . GLU A 1 100 ? -11.257 4.152 8.866 1.00 73.00 100 GLU A O 1
ATOM 752 N N . TRP A 1 101 ? -9.692 2.944 7.811 1.00 71.06 101 TRP A N 1
ATOM 753 C CA . TRP A 1 101 ? -9.170 4.073 7.051 1.00 71.06 101 TRP A CA 1
ATOM 754 C C . TRP A 1 101 ? -10.056 4.305 5.833 1.00 71.06 101 TRP A C 1
ATOM 756 O O . TRP A 1 101 ? -10.369 3.359 5.122 1.00 71.06 101 TRP A O 1
ATOM 766 N N . ALA A 1 102 ? -10.488 5.549 5.609 1.00 59.66 102 ALA A N 1
ATOM 767 C CA . ALA A 1 102 ? -11.287 5.907 4.436 1.00 59.66 102 ALA A CA 1
ATOM 768 C C . ALA A 1 102 ? -10.440 5.883 3.157 1.00 59.66 102 ALA A C 1
ATOM 770 O O . ALA A 1 102 ? -9.277 6.362 3.187 1.00 59.66 102 ALA A O 1
#

Foldseek 3Di:
DFDKDQAPCRVPVAQWAWKQAPVRDIDGDGCVPATADWDDDPVGIHHPTDIKTKDWDDDDPVRLVVQQVVCVVVVHDRDPQDKTWIQIPNNRMITIDDPPHD

Radius of gyration: 12.97 Å; chains: 1; bounding box: 25×33×34 Å

Sequence (102 aa):
MKRTYDDLQELTGHESGAVQYGDGSIWIGNWTGINGIPRLFATGTIGLGGTLTAVPCNVPEDVELAMNDHEREQGTEVSTEGFAAWEVNGGEVIVVTQSEWA